Protein AF-A0A9P7AMD0-F1 (afdb_monomer_lite)

Radius of gyration: 16.4 Å; chains: 1; bounding box: 38×30×56 Å

Secondary structure (DSSP, 8-state):
-HHHHTT------BGGG----TTSTT---SPBHHHHHHHHH-TT-SSEE--SSSSS--------SS---SEEHHHHHHHHHHHHHHTTS----HHHHHHHHHHHHHHHHHHHHHTT-

Sequence (117 aa):
MTALNFGLRTFDASVGGLGGCPYSPGATGNVATEDVVYALTGDRLFGNIGEPYGNGEPAKTVQSRWDVGPVDLVRLAEIGEWVSGALGRETTSRAGKALLARRKREEERKRKEGAKL

pLDDT: mean 82.06, std 16.45, range [42.28, 97.5]

Foldseek 3Di:
DVVVVVVDDDDDFDQLQDDDDPVDPPGSHGHHPLQVCCVQFHPVDQAWAADPDDPPDDTPHDDTPDRPHTDGSQVSLVVSQVVQVVVVHGRPDPNSVVSVVVVVVVVVVVVVVVVVD

Structure (mmCIF, N/CA/C/O backbone):
data_AF-A0A9P7AMD0-F1
#
_entry.id   AF-A0A9P7AMD0-F1
#
loop_
_atom_site.group_PDB
_atom_site.id
_atom_site.type_symbol
_atom_site.label_atom_id
_atom_site.label_alt_id
_atom_site.label_comp_id
_atom_site.label_asym_id
_atom_site.label_entity_id
_atom_site.label_seq_id
_atom_site.pdbx_PDB_ins_code
_atom_site.Cartn_x
_atom_site.Cartn_y
_atom_site.Cartn_z
_atom_site.occupancy
_atom_site.B_iso_or_equiv
_atom_site.auth_seq_id
_atom_site.auth_comp_id
_atom_site.auth_asym_id
_atom_site.auth_atom_id
_atom_site.pdbx_PDB_model_num
ATOM 1 N N . MET A 1 1 ? 10.488 -9.091 -5.461 1.00 87.56 1 MET A N 1
ATOM 2 C CA . MET A 1 1 ? 11.772 -9.122 -4.720 1.00 87.56 1 MET A CA 1
ATOM 3 C C . MET A 1 1 ? 12.986 -9.360 -5.614 1.00 87.56 1 MET A C 1
ATOM 5 O O . MET A 1 1 ? 13.963 -8.657 -5.422 1.00 87.56 1 MET A O 1
ATOM 9 N N . THR A 1 2 ? 12.947 -10.264 -6.604 1.00 94.12 2 THR A N 1
ATOM 10 C CA . THR A 1 2 ? 14.081 -10.549 -7.516 1.00 94.12 2 THR A CA 1
ATOM 11 C C . THR A 1 2 ? 14.775 -9.299 -8.065 1.00 94.12 2 THR A C 1
ATOM 13 O O . THR A 1 2 ? 15.983 -9.169 -7.927 1.00 94.12 2 THR A O 1
ATOM 16 N N . ALA A 1 3 ? 14.014 -8.339 -8.594 1.00 93.81 3 ALA A N 1
ATOM 17 C CA . ALA A 1 3 ? 14.525 -7.068 -9.115 1.00 93.81 3 ALA A CA 1
ATOM 18 C C . ALA A 1 3 ? 15.422 -6.283 -8.130 1.00 93.81 3 ALA A C 1
ATOM 20 O O . ALA A 1 3 ? 16.434 -5.720 -8.540 1.00 93.81 3 ALA A O 1
ATOM 21 N N . LEU A 1 4 ? 15.111 -6.295 -6.827 1.00 91.56 4 LEU A N 1
ATOM 22 C CA . LEU A 1 4 ? 15.932 -5.630 -5.803 1.00 91.56 4 LEU A CA 1
ATOM 23 C C . LEU A 1 4 ? 17.331 -6.248 -5.708 1.00 91.56 4 LEU A C 1
ATOM 25 O O . LEU A 1 4 ? 18.311 -5.517 -5.544 1.00 91.56 4 LEU A O 1
ATOM 29 N N . ASN A 1 5 ? 17.426 -7.577 -5.841 1.00 91.88 5 ASN A N 1
ATOM 30 C CA . ASN A 1 5 ? 18.697 -8.308 -5.810 1.00 91.88 5 ASN A CA 1
ATOM 31 C C . ASN A 1 5 ? 19.586 -7.952 -7.009 1.00 91.88 5 ASN A C 1
ATOM 33 O O . ASN A 1 5 ? 20.803 -8.013 -6.898 1.00 91.88 5 ASN A O 1
ATOM 37 N N . PHE A 1 6 ? 18.981 -7.526 -8.121 1.00 96.38 6 PHE A N 1
ATOM 38 C CA . PHE A 1 6 ? 19.680 -7.024 -9.306 1.00 96.38 6 PHE A CA 1
ATOM 39 C C . PHE A 1 6 ? 19.987 -5.519 -9.245 1.00 96.38 6 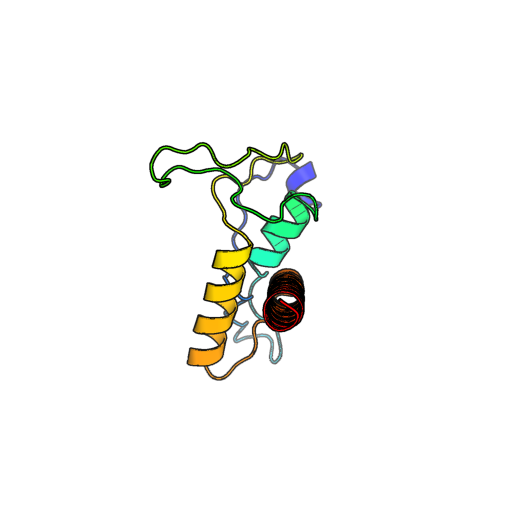PHE A C 1
ATOM 41 O O . PHE A 1 6 ? 20.389 -4.932 -10.242 1.00 96.38 6 PHE A O 1
ATOM 48 N N . GLY A 1 7 ? 19.807 -4.873 -8.090 1.00 93.75 7 GLY A N 1
ATOM 49 C CA . GLY A 1 7 ? 20.165 -3.465 -7.914 1.00 93.75 7 GLY A CA 1
ATOM 50 C C . GLY A 1 7 ? 19.087 -2.464 -8.336 1.00 93.75 7 GLY A C 1
ATOM 51 O O . GLY A 1 7 ? 19.307 -1.268 -8.182 1.00 93.75 7 GLY A O 1
ATOM 52 N N . LEU A 1 8 ? 17.910 -2.909 -8.792 1.00 94.44 8 LEU A N 1
ATOM 53 C CA . LEU A 1 8 ? 16.805 -1.998 -9.110 1.00 94.44 8 LEU A CA 1
ATOM 54 C C . LEU A 1 8 ? 16.251 -1.360 -7.827 1.00 94.44 8 LEU A C 1
ATOM 56 O O . LEU A 1 8 ? 16.108 -2.034 -6.801 1.00 94.44 8 LEU A O 1
ATOM 60 N N . ARG A 1 9 ? 15.981 -0.051 -7.872 1.00 90.56 9 ARG A N 1
ATOM 61 C CA . ARG A 1 9 ? 15.543 0.756 -6.712 1.00 90.56 9 ARG A CA 1
ATOM 62 C C . ARG A 1 9 ? 14.282 1.579 -6.956 1.00 90.56 9 ARG A C 1
ATOM 64 O O . ARG A 1 9 ? 13.716 2.089 -5.999 1.00 90.56 9 ARG A O 1
ATOM 71 N N . THR A 1 10 ? 13.821 1.656 -8.197 1.00 92.19 10 THR A N 1
ATOM 72 C CA . THR A 1 10 ? 12.601 2.373 -8.571 1.00 92.19 10 THR A CA 1
ATOM 73 C C . THR A 1 10 ? 11.564 1.361 -9.025 1.00 92.19 10 THR A C 1
ATOM 75 O O . THR A 1 10 ? 11.858 0.506 -9.861 1.00 92.19 10 THR A O 1
ATOM 78 N N . PHE A 1 11 ? 10.371 1.439 -8.441 1.00 92.50 11 PHE A N 1
ATOM 79 C CA . PHE A 1 11 ? 9.263 0.538 -8.720 1.00 92.50 11 PHE A CA 1
ATOM 80 C C . PHE A 1 11 ? 7.983 1.349 -8.826 1.00 92.50 11 PHE A C 1
ATOM 82 O O . PHE A 1 11 ? 7.651 2.091 -7.902 1.00 92.50 11 PHE A O 1
ATOM 89 N N . ASP A 1 12 ? 7.256 1.153 -9.917 1.00 95.31 12 ASP A N 1
ATOM 90 C CA . ASP A 1 12 ? 5.928 1.724 -10.064 1.00 95.31 12 ASP A CA 1
ATOM 91 C C . ASP A 1 12 ? 4.905 0.850 -9.340 1.00 95.31 12 ASP A C 1
ATOM 93 O O . ASP A 1 12 ? 4.938 -0.384 -9.389 1.00 95.31 12 ASP A O 1
ATOM 97 N N . ALA A 1 13 ? 3.986 1.514 -8.655 1.00 95.38 13 ALA A N 1
ATOM 98 C CA . ALA A 1 13 ? 2.887 0.905 -7.929 1.00 95.38 13 ALA A CA 1
ATOM 99 C C . ALA A 1 13 ? 1.681 1.848 -7.969 1.00 95.38 13 ALA A C 1
ATOM 101 O O . ALA A 1 13 ? 1.775 2.995 -8.415 1.00 95.38 13 ALA A O 1
ATOM 102 N N . SER A 1 14 ? 0.521 1.383 -7.522 1.00 96.56 14 SER A N 1
ATOM 103 C CA . SER A 1 14 ? -0.652 2.246 -7.385 1.00 96.56 14 SER A CA 1
ATOM 104 C C . SER A 1 14 ? -1.317 2.046 -6.039 1.00 96.56 14 SER A C 1
ATOM 106 O O . SER A 1 14 ? -1.437 0.920 -5.558 1.00 96.56 14 SER A O 1
ATOM 108 N N . VAL A 1 15 ? -1.779 3.144 -5.443 1.00 96.06 15 VAL A N 1
ATOM 109 C CA . VAL A 1 15 ? -2.515 3.112 -4.176 1.00 96.06 15 VAL A CA 1
ATOM 110 C C . VAL A 1 15 ? -3.720 2.179 -4.294 1.00 96.06 1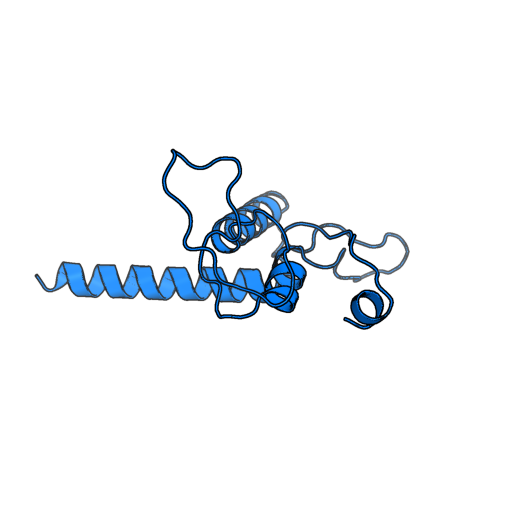5 VAL A C 1
ATOM 112 O O . VAL A 1 15 ? -4.363 2.141 -5.343 1.00 96.06 15 VAL A O 1
ATOM 115 N N . GLY A 1 16 ? -3.984 1.357 -3.280 1.00 95.56 16 GLY A N 1
ATOM 116 C CA . GLY A 1 16 ? -5.075 0.381 -3.280 1.00 95.56 16 GLY A CA 1
ATOM 117 C C . GLY A 1 16 ? -5.071 -0.619 -4.447 1.00 95.56 16 GLY A C 1
ATOM 118 O O . GLY A 1 16 ? -6.122 -1.191 -4.763 1.00 95.56 16 GLY A O 1
ATOM 119 N N . GLY A 1 17 ? -3.925 -0.777 -5.127 1.00 95.69 17 GLY A N 1
ATOM 120 C CA . GLY A 1 17 ? -3.781 -1.545 -6.366 1.00 95.69 17 GLY A CA 1
ATOM 121 C C . GLY A 1 17 ? -4.773 -1.105 -7.443 1.00 95.69 17 GLY A C 1
ATOM 122 O O . GLY A 1 17 ? -5.469 -1.926 -8.042 1.00 95.69 17 GLY A O 1
ATOM 123 N N . LEU A 1 18 ? -4.914 0.212 -7.617 1.00 93.62 18 LEU A N 1
ATOM 124 C CA . LEU A 1 18 ? -5.716 0.799 -8.685 1.00 93.62 18 LE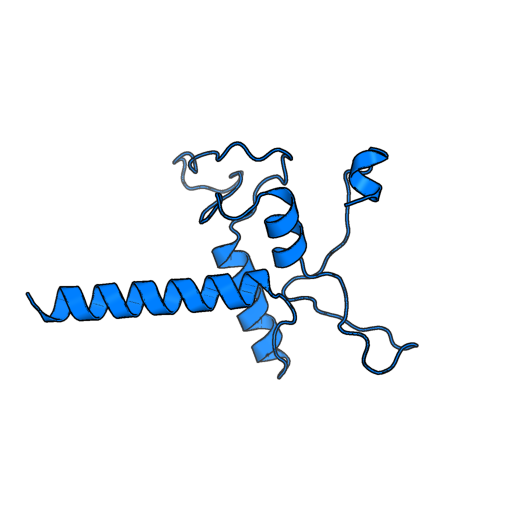U A CA 1
ATOM 125 C C . LEU A 1 18 ? -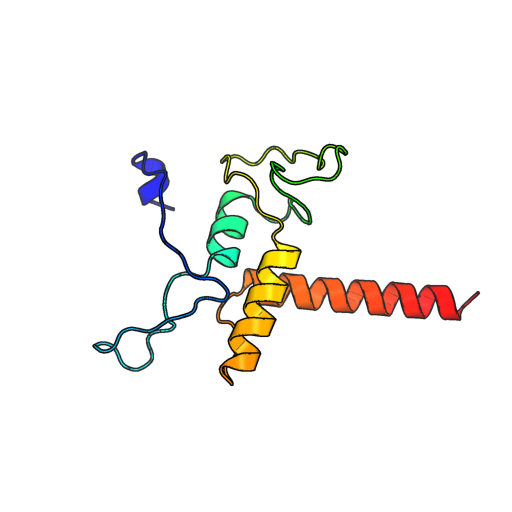5.211 0.402 -10.079 1.00 93.62 18 LEU A C 1
ATOM 127 O O . LEU A 1 18 ? -4.058 0.015 -10.283 1.00 93.62 18 LEU A O 1
ATOM 131 N N . GLY A 1 19 ? -6.108 0.555 -11.049 1.00 90.25 19 GLY A N 1
ATOM 132 C CA . GLY A 1 19 ? -5.867 0.242 -12.450 1.00 90.25 19 GLY A CA 1
ATOM 133 C C . GLY A 1 19 ? -6.404 -1.129 -12.853 1.00 90.25 19 GLY A C 1
ATOM 134 O O . GLY A 1 19 ? -7.221 -1.738 -12.166 1.00 90.25 19 GLY A O 1
ATOM 135 N N . GLY A 1 20 ? -5.948 -1.588 -14.011 1.00 87.50 20 GLY A N 1
ATOM 136 C CA . GLY A 1 20 ? -6.389 -2.807 -14.678 1.00 87.50 20 GLY A CA 1
ATOM 137 C C . GLY A 1 20 ? -5.666 -2.934 -16.013 1.00 87.50 20 GLY A C 1
ATOM 138 O O . GLY A 1 20 ? -5.091 -1.961 -16.503 1.00 87.50 20 GLY A O 1
ATOM 139 N N . CYS A 1 21 ? -5.683 -4.123 -16.607 1.00 87.62 21 CYS A N 1
ATOM 140 C CA . CYS A 1 21 ? -5.150 -4.314 -17.950 1.00 87.62 21 CYS A CA 1
ATOM 141 C C . CYS A 1 21 ? -6.316 -4.399 -18.943 1.00 87.62 21 CYS A C 1
ATOM 143 O O . CYS A 1 21 ? -7.111 -5.333 -18.830 1.00 87.62 21 CYS A O 1
ATOM 145 N N . PRO A 1 22 ? -6.420 -3.499 -19.940 1.00 89.06 22 PRO A N 1
ATOM 146 C CA . PRO A 1 22 ? -7.488 -3.571 -20.942 1.00 89.06 22 PRO A CA 1
ATOM 147 C C . PRO A 1 22 ? -7.412 -4.848 -21.794 1.00 89.06 22 PRO A C 1
ATOM 149 O O . PRO A 1 22 ? -8.404 -5.258 -22.386 1.00 89.06 22 PRO A O 1
ATOM 152 N N . TYR A 1 23 ? -6.245 -5.496 -21.826 1.00 90.88 23 TYR A N 1
ATOM 153 C CA . TYR A 1 23 ? -5.989 -6.711 -22.597 1.00 90.88 23 TYR A CA 1
ATOM 154 C C . TYR A 1 23 ? -6.128 -8.005 -21.782 1.00 90.88 23 TYR A C 1
ATOM 156 O O . TYR A 1 23 ? -6.065 -9.086 -22.359 1.00 90.88 23 TYR A O 1
ATOM 164 N N . SER A 1 24 ? -6.293 -7.923 -20.456 1.00 87.75 24 SER A N 1
ATOM 165 C CA . SER A 1 24 ? -6.419 -9.096 -19.582 1.00 87.75 24 SER A CA 1
ATOM 166 C C . SER A 1 24 ? -7.635 -8.941 -18.666 1.00 87.75 24 SER A C 1
ATOM 168 O O . SER A 1 24 ? -7.532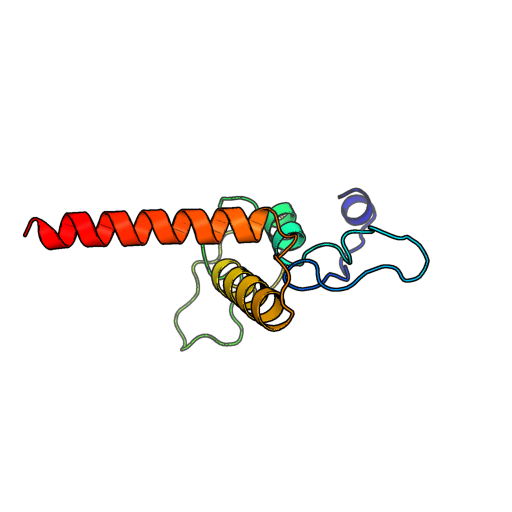 -8.345 -17.586 1.00 87.75 24 SER A O 1
ATOM 170 N N . PRO A 1 25 ? -8.808 -9.435 -19.105 1.00 84.25 25 PRO A N 1
ATOM 171 C CA . PRO A 1 25 ? -10.030 -9.389 -18.315 1.00 84.25 25 PRO A CA 1
ATOM 172 C C . PRO A 1 25 ? -9.827 -10.037 -16.941 1.00 84.25 25 PRO A C 1
ATOM 174 O O . PRO A 1 25 ? -9.372 -11.173 -16.839 1.00 84.25 25 PRO A O 1
ATOM 177 N N . GLY A 1 26 ? -10.161 -9.309 -15.876 1.00 80.00 26 GLY A N 1
ATOM 178 C CA . GLY A 1 26 ? -10.013 -9.787 -14.497 1.00 80.00 26 GLY A CA 1
ATOM 179 C C . GLY A 1 26 ? -8.627 -9.582 -13.875 1.00 80.00 26 GLY A C 1
ATOM 180 O O . GLY A 1 26 ? -8.434 -9.945 -12.715 1.00 80.00 26 GLY A O 1
ATOM 181 N N . ALA A 1 27 ? -7.669 -8.974 -14.584 1.00 82.06 27 ALA A N 1
ATOM 182 C CA . ALA A 1 27 ? -6.411 -8.561 -13.971 1.00 82.06 27 ALA A CA 1
ATOM 183 C C . ALA A 1 27 ? -6.670 -7.560 -12.832 1.00 82.06 27 ALA A C 1
ATOM 185 O O . ALA A 1 27 ? -7.387 -6.575 -12.999 1.00 82.06 27 ALA A O 1
ATOM 186 N N . THR A 1 28 ? -6.047 -7.794 -11.677 1.00 75.69 28 THR A N 1
ATOM 187 C CA . THR A 1 28 ? -6.309 -7.069 -10.420 1.00 75.69 28 THR A CA 1
ATOM 188 C C . THR A 1 28 ? -5.811 -5.620 -10.391 1.00 75.69 28 THR A C 1
ATOM 190 O O . THR A 1 28 ? -6.019 -4.941 -9.388 1.00 75.69 28 THR A O 1
ATOM 193 N N . GLY A 1 29 ? -5.161 -5.151 -11.460 1.00 81.69 29 GLY A N 1
ATOM 194 C CA . GLY A 1 29 ? -4.551 -3.825 -11.556 1.00 81.69 29 GLY A CA 1
ATOM 195 C C . GLY A 1 29 ? -3.041 -3.838 -11.350 1.00 81.69 29 GLY A C 1
ATOM 196 O O . GLY A 1 29 ? -2.385 -4.868 -11.528 1.00 81.69 29 GLY A O 1
ATOM 197 N N . ASN A 1 30 ? -2.496 -2.674 -11.000 1.00 94.44 30 ASN A N 1
ATOM 198 C CA . ASN A 1 30 ? -1.090 -2.541 -10.635 1.00 94.44 30 ASN A CA 1
ATOM 199 C C . ASN A 1 30 ? -0.819 -3.202 -9.278 1.00 94.44 30 ASN A C 1
ATOM 201 O O . ASN A 1 30 ? -1.731 -3.461 -8.488 1.00 94.44 30 ASN A O 1
ATOM 205 N N . VAL A 1 31 ? 0.459 -3.441 -8.978 1.00 95.12 31 VAL A N 1
ATOM 206 C CA . VAL A 1 31 ? 0.852 -3.816 -7.618 1.00 95.12 31 VAL A CA 1
ATOM 207 C C . VAL A 1 31 ? 0.468 -2.692 -6.650 1.00 95.12 31 VAL A C 1
ATOM 209 O O . VAL A 1 31 ? 0.675 -1.512 -6.942 1.00 95.12 31 VAL A O 1
ATOM 212 N N . ALA A 1 32 ? -0.119 -3.051 -5.508 1.00 96.06 32 ALA A N 1
ATOM 213 C CA . ALA A 1 32 ? -0.524 -2.073 -4.510 1.00 96.06 32 ALA A CA 1
ATOM 214 C C . ALA A 1 32 ? 0.700 -1.448 -3.826 1.00 96.06 32 ALA A C 1
ATOM 216 O O . ALA A 1 32 ? 1.578 -2.178 -3.356 1.00 96.06 32 ALA A O 1
ATOM 217 N N . THR A 1 33 ? 0.751 -0.117 -3.732 1.00 94.50 33 THR A N 1
ATOM 218 C CA . THR A 1 33 ? 1.861 0.598 -3.075 1.00 94.50 33 THR A CA 1
ATOM 219 C C . THR A 1 33 ? 2.028 0.151 -1.623 1.00 94.50 33 THR A C 1
ATOM 221 O O . THR A 1 33 ? 3.144 -0.079 -1.167 1.00 94.50 33 THR A O 1
ATOM 224 N N . GLU A 1 34 ? 0.923 -0.062 -0.915 1.00 93.75 34 GLU A N 1
ATOM 225 C CA . GLU A 1 34 ? 0.885 -0.569 0.454 1.00 93.75 34 GLU A CA 1
ATOM 226 C C . GLU A 1 34 ? 1.553 -1.946 0.573 1.00 93.75 34 GLU A C 1
ATOM 228 O O . GLU A 1 34 ? 2.319 -2.185 1.504 1.00 93.75 34 GLU A O 1
ATOM 233 N N . ASP A 1 35 ? 1.297 -2.847 -0.382 1.00 94.19 35 ASP A N 1
ATOM 234 C CA . ASP A 1 35 ? 1.881 -4.192 -0.396 1.00 94.19 35 ASP A CA 1
ATOM 235 C C . ASP A 1 35 ? 3.389 -4.132 -0.694 1.00 94.19 35 ASP A C 1
ATOM 237 O O . ASP A 1 35 ? 4.156 -4.897 -0.108 1.00 94.19 35 ASP A O 1
ATOM 241 N N . VAL A 1 36 ? 3.830 -3.219 -1.571 1.00 92.69 36 VAL A N 1
ATOM 242 C CA . VAL A 1 36 ? 5.259 -3.002 -1.864 1.00 92.69 36 VAL A CA 1
ATOM 243 C C . VAL A 1 36 ? 5.981 -2.462 -0.638 1.00 92.69 36 VAL A C 1
ATOM 245 O O . VAL A 1 36 ? 6.993 -3.029 -0.226 1.00 92.69 36 VAL A O 1
ATOM 248 N N . VAL A 1 37 ? 5.452 -1.398 -0.036 1.00 89.56 37 VAL A N 1
ATOM 249 C CA . VAL A 1 37 ? 6.046 -0.777 1.150 1.00 89.56 37 VAL A CA 1
ATOM 250 C C . VAL A 1 37 ? 6.097 -1.794 2.283 1.00 89.56 37 VAL A C 1
ATOM 252 O O . VAL A 1 37 ? 7.174 -2.032 2.823 1.00 89.56 37 VAL A O 1
ATOM 255 N N . TYR A 1 38 ? 4.992 -2.492 2.558 1.00 88.88 38 TYR A N 1
ATOM 256 C CA . TYR A 1 38 ? 4.956 -3.553 3.563 1.00 88.88 38 TYR A CA 1
ATOM 257 C C . TYR A 1 38 ? 5.969 -4.673 3.282 1.00 88.88 38 TYR A C 1
ATOM 259 O O . TYR A 1 38 ? 6.631 -5.147 4.200 1.00 88.88 38 TYR A O 1
ATOM 267 N N . ALA A 1 39 ? 6.144 -5.096 2.028 1.00 89.81 39 ALA A N 1
ATOM 268 C CA . ALA A 1 39 ? 7.122 -6.130 1.683 1.00 89.81 39 ALA A CA 1
ATOM 269 C C . ALA A 1 39 ? 8.580 -5.680 1.891 1.00 89.81 39 ALA A C 1
ATOM 271 O O . ALA A 1 39 ? 9.444 -6.506 2.196 1.00 89.81 39 ALA A O 1
ATOM 272 N N . LEU A 1 40 ? 8.865 -4.389 1.713 1.00 87.06 40 LEU A N 1
ATOM 273 C CA . LEU A 1 40 ? 10.202 -3.816 1.876 1.00 87.06 40 LEU A CA 1
ATOM 274 C C . LEU A 1 40 ? 10.540 -3.520 3.337 1.00 87.06 40 LEU A C 1
ATOM 276 O O . LEU A 1 40 ? 11.707 -3.610 3.726 1.00 87.06 40 LEU A O 1
ATOM 280 N N . THR A 1 41 ? 9.531 -3.197 4.143 1.00 80.38 41 THR A N 1
ATOM 281 C CA . THR A 1 41 ? 9.737 -2.678 5.493 1.00 80.38 41 THR A CA 1
ATOM 282 C C . THR A 1 41 ? 9.244 -3.589 6.616 1.00 80.38 41 THR A C 1
ATOM 284 O O . THR A 1 41 ? 9.788 -3.557 7.724 1.00 80.38 41 THR A O 1
ATOM 287 N N . GLY A 1 42 ? 8.311 -4.488 6.311 1.00 73.56 42 GLY A N 1
ATOM 288 C CA . GLY A 1 42 ? 7.759 -5.490 7.215 1.00 73.56 42 GLY A CA 1
ATOM 289 C C . GLY A 1 42 ? 6.796 -4.938 8.269 1.00 73.56 42 GLY A C 1
ATOM 290 O O . GLY A 1 42 ? 6.496 -3.752 8.342 1.00 73.56 42 GLY A O 1
ATOM 291 N N . ASP A 1 43 ? 6.349 -5.834 9.152 1.00 57.66 43 ASP A N 1
ATOM 292 C CA . ASP A 1 43 ? 5.406 -5.548 10.246 1.00 57.66 43 ASP A CA 1
ATOM 293 C C . ASP A 1 43 ? 5.969 -4.633 11.351 1.00 57.66 43 ASP A C 1
ATOM 295 O O . ASP A 1 43 ? 5.246 -4.149 12.216 1.00 57.66 43 ASP A O 1
ATOM 299 N N . ARG A 1 44 ? 7.283 -4.374 11.352 1.00 54.25 44 ARG A N 1
ATOM 300 C CA . ARG A 1 44 ? 7.932 -3.535 12.376 1.00 54.25 44 ARG A CA 1
ATOM 301 C C . ARG A 1 44 ? 7.603 -2.045 12.232 1.00 54.25 44 ARG A C 1
ATOM 303 O O . ARG A 1 44 ? 8.062 -1.250 13.045 1.00 54.25 44 ARG A O 1
ATOM 310 N N . LEU A 1 45 ? 6.812 -1.680 11.224 1.00 55.69 45 LEU A N 1
ATOM 311 C CA . LEU A 1 45 ? 6.554 -0.315 10.783 1.00 55.69 45 LEU A CA 1
ATOM 312 C C . LEU A 1 45 ? 5.067 0.053 10.808 1.00 55.69 45 LEU A C 1
ATOM 314 O O . LEU A 1 45 ? 4.507 0.576 9.849 1.00 55.69 45 LEU A O 1
ATOM 318 N N . PHE A 1 46 ? 4.425 -0.171 11.955 1.00 51.84 46 PHE A N 1
ATOM 319 C CA . PHE A 1 46 ? 3.178 0.522 12.290 1.00 51.84 46 PHE A CA 1
ATOM 320 C C . PHE A 1 46 ? 3.474 2.006 12.574 1.00 51.84 46 PHE A C 1
ATOM 322 O O . PHE A 1 46 ? 3.564 2.406 13.734 1.00 51.84 46 PHE A O 1
ATOM 329 N N . GLY A 1 47 ? 3.684 2.816 11.531 1.00 53.50 47 GLY A N 1
ATOM 330 C CA . GLY A 1 47 ? 3.907 4.259 11.660 1.00 53.50 47 GLY A CA 1
ATOM 331 C C . GLY A 1 47 ? 4.517 4.922 10.423 1.00 53.50 47 GLY A C 1
ATOM 332 O O . GLY A 1 47 ? 4.701 4.283 9.388 1.00 53.50 47 GLY A O 1
ATOM 333 N N . ASN A 1 48 ? 4.838 6.212 10.562 1.00 54.00 48 ASN A N 1
ATOM 334 C CA . ASN A 1 48 ? 5.564 7.004 9.569 1.00 54.00 48 ASN A CA 1
ATOM 335 C C . ASN A 1 48 ? 6.943 6.379 9.314 1.00 54.00 48 ASN A C 1
ATOM 337 O O . ASN A 1 48 ? 7.787 6.330 10.210 1.00 54.00 48 ASN A O 1
ATOM 341 N N . ILE A 1 49 ? 7.187 5.916 8.094 1.00 54.16 49 ILE A N 1
ATOM 342 C CA . ILE A 1 49 ? 8.533 5.646 7.590 1.00 54.16 49 ILE A CA 1
ATOM 343 C C . ILE A 1 49 ? 8.999 6.969 7.022 1.00 54.16 49 ILE A C 1
ATOM 345 O O . ILE A 1 49 ? 8.291 7.421 6.155 1.00 54.16 49 ILE A O 1
ATOM 349 N N . GLY A 1 50 ? 10.090 7.586 7.488 1.00 51.97 50 GLY A N 1
ATOM 350 C CA . GLY A 1 50 ? 10.631 8.845 6.942 1.00 51.97 50 GLY A CA 1
ATOM 351 C C . GLY A 1 50 ? 9.664 10.049 6.948 1.00 51.97 50 GLY A C 1
ATOM 352 O O . GLY A 1 50 ? 8.536 9.993 6.479 1.00 51.97 50 GLY A O 1
ATOM 353 N N . GLU A 1 51 ? 10.096 11.211 7.419 1.00 47.44 51 GLU A N 1
ATOM 354 C CA . GLU A 1 51 ? 9.342 12.457 7.210 1.00 47.44 51 GLU A CA 1
ATOM 355 C C . GLU A 1 51 ? 10.169 13.447 6.391 1.00 47.44 51 GLU A C 1
ATOM 357 O O . GLU A 1 51 ? 11.332 13.677 6.713 1.00 47.44 51 GLU A O 1
ATOM 362 N N . PRO A 1 52 ? 9.571 14.080 5.367 1.00 47.84 52 PRO A N 1
ATOM 363 C CA . PRO A 1 52 ? 9.992 15.391 4.894 1.00 47.84 52 PRO A CA 1
ATOM 364 C C . PRO A 1 52 ? 8.963 16.476 5.242 1.00 47.84 52 PRO A C 1
ATOM 366 O O . PRO A 1 52 ? 9.264 17.651 5.072 1.00 47.84 52 PRO A O 1
ATOM 369 N N . TYR A 1 53 ? 7.762 16.111 5.720 1.00 47.97 53 TYR A N 1
ATOM 370 C CA . TYR A 1 53 ? 6.647 17.041 5.972 1.00 47.97 53 TYR A CA 1
ATOM 371 C C . TYR A 1 53 ? 5.985 16.845 7.346 1.00 47.97 53 TYR A C 1
ATOM 373 O O . TYR A 1 53 ? 4.763 16.913 7.474 1.00 47.97 53 TYR A O 1
ATOM 381 N N . GLY A 1 54 ? 6.784 16.576 8.376 1.00 44.88 54 GLY A N 1
ATOM 382 C CA . GLY A 1 54 ? 6.324 16.620 9.759 1.00 44.88 54 GLY A CA 1
ATOM 383 C C . GLY A 1 54 ? 6.445 18.005 10.373 1.00 44.88 54 GLY A C 1
ATOM 384 O O . GLY A 1 54 ? 7.302 18.809 10.014 1.00 44.88 54 GLY A O 1
ATOM 385 N N . ASN A 1 55 ? 5.609 18.253 11.367 1.00 47.91 55 ASN A N 1
ATOM 386 C CA . ASN A 1 55 ? 5.572 19.407 12.264 1.00 47.91 55 ASN A CA 1
ATOM 387 C C . ASN A 1 55 ? 6.806 19.531 13.196 1.00 47.91 55 ASN A C 1
ATOM 389 O O . ASN A 1 55 ? 6.688 20.066 14.294 1.00 47.91 55 ASN A O 1
ATOM 393 N N . GLY A 1 56 ? 7.981 19.055 12.767 1.00 45.34 56 GLY A N 1
ATOM 394 C CA . GLY A 1 56 ? 9.254 19.168 13.489 1.00 45.34 56 GLY A CA 1
ATOM 395 C C . GLY A 1 56 ? 9.549 18.067 14.514 1.00 45.34 56 GLY A C 1
ATOM 396 O O . GLY A 1 56 ? 10.608 18.106 15.133 1.00 45.34 56 GLY A O 1
ATOM 397 N N . GLU A 1 57 ? 8.669 17.079 14.684 1.00 42.28 57 GLU A N 1
ATOM 398 C CA . GLU A 1 57 ? 8.880 15.949 15.599 1.00 42.28 57 GLU A CA 1
ATOM 399 C C . GLU A 1 57 ? 9.386 14.732 14.812 1.00 42.28 57 GLU A C 1
ATOM 401 O O . GLU A 1 57 ? 8.684 14.269 13.917 1.00 42.28 57 GLU A O 1
ATOM 406 N N . PRO A 1 58 ? 10.577 14.180 15.104 1.00 45.38 58 PRO A N 1
ATOM 407 C CA . PRO A 1 58 ? 11.121 13.073 14.331 1.00 45.38 58 PRO A CA 1
ATOM 408 C C . PRO A 1 58 ? 10.224 11.837 14.459 1.00 45.38 58 PRO A C 1
ATOM 410 O O . PRO A 1 58 ? 10.140 11.213 15.523 1.00 45.38 58 PRO A O 1
ATOM 413 N N . ALA A 1 59 ? 9.589 11.441 13.351 1.00 48.56 59 ALA A N 1
ATOM 414 C CA . ALA A 1 59 ? 9.018 10.108 13.212 1.00 48.56 59 ALA A CA 1
ATOM 415 C C . ALA A 1 59 ? 10.070 9.080 13.652 1.00 48.56 59 ALA A C 1
ATOM 417 O O . ALA A 1 59 ? 11.212 9.128 13.197 1.00 48.56 59 ALA A O 1
ATOM 418 N N . LYS A 1 60 ? 9.710 8.171 14.568 1.00 46.22 60 LYS A N 1
ATOM 419 C CA . LYS A 1 60 ? 10.613 7.117 15.051 1.00 46.22 60 LYS A CA 1
ATOM 420 C C . LYS A 1 60 ? 11.104 6.309 13.849 1.00 46.22 60 LYS A C 1
ATOM 422 O O . LYS A 1 60 ? 10.390 5.432 13.374 1.00 46.22 60 LYS A O 1
ATOM 427 N N . THR A 1 61 ? 12.304 6.617 13.359 1.00 50.34 61 THR A N 1
ATOM 428 C CA . THR A 1 61 ? 12.903 5.989 12.183 1.00 50.34 61 THR A CA 1
ATOM 429 C C . THR A 1 61 ? 13.108 4.511 12.468 1.00 50.34 61 THR A C 1
ATOM 431 O O . THR A 1 61 ? 14.090 4.112 13.094 1.00 50.34 61 THR A O 1
ATOM 434 N N . VAL A 1 62 ? 12.167 3.670 12.048 1.00 52.28 62 VAL A N 1
ATOM 435 C CA . VAL A 1 62 ? 12.385 2.230 12.120 1.00 52.28 62 VAL A CA 1
ATOM 436 C C . VAL A 1 62 ? 13.366 1.879 11.014 1.00 52.28 62 VAL A C 1
ATOM 438 O O . VAL A 1 62 ? 13.099 2.090 9.831 1.00 52.28 62 VAL A O 1
ATOM 441 N N . GLN A 1 63 ? 14.515 1.343 11.413 1.00 55.75 63 GLN A N 1
ATOM 442 C CA . GLN A 1 63 ? 15.505 0.800 10.494 1.00 55.75 63 GLN A CA 1
ATOM 443 C C . GLN A 1 63 ? 14.903 -0.413 9.778 1.00 55.75 63 GLN A C 1
ATOM 445 O O . GLN A 1 63 ? 14.871 -1.525 10.307 1.00 55.75 63 GLN A O 1
ATOM 450 N N . SER A 1 64 ? 14.385 -0.196 8.575 1.00 64.19 64 SER A N 1
ATOM 451 C CA . SER A 1 64 ? 14.096 -1.273 7.637 1.00 64.19 64 SER A CA 1
ATOM 452 C C . SER A 1 64 ? 15.355 -1.594 6.829 1.00 64.19 64 SER A C 1
ATOM 454 O O . SER A 1 64 ? 16.304 -0.813 6.767 1.00 64.19 64 SER A O 1
ATOM 456 N N . ARG A 1 65 ? 15.387 -2.781 6.213 1.00 71.62 65 ARG A N 1
ATOM 457 C CA . ARG A 1 65 ? 16.503 -3.193 5.345 1.00 71.62 65 ARG A CA 1
ATOM 458 C C . ARG A 1 65 ? 16.656 -2.274 4.126 1.00 71.62 65 ARG A C 1
ATOM 460 O O . ARG A 1 65 ? 17.744 -2.198 3.560 1.00 71.62 65 ARG A O 1
ATOM 467 N N . TRP A 1 66 ? 15.568 -1.629 3.714 1.00 78.94 66 TRP A N 1
ATOM 468 C CA . TRP A 1 66 ? 15.489 -0.797 2.524 1.00 78.94 66 TRP A CA 1
ATOM 469 C C . TRP A 1 66 ? 14.900 0.554 2.895 1.00 78.94 66 TRP A C 1
ATOM 471 O O . TRP A 1 66 ? 13.774 0.607 3.375 1.00 78.94 66 TRP A O 1
ATOM 481 N N . ASP A 1 67 ? 15.629 1.634 2.627 1.00 78.69 67 ASP A N 1
ATOM 482 C CA . ASP A 1 67 ? 15.055 2.971 2.723 1.00 78.69 67 ASP A CA 1
ATOM 483 C C . ASP A 1 67 ? 14.014 3.151 1.609 1.00 78.69 67 ASP A C 1
ATOM 485 O O . ASP A 1 67 ? 14.353 3.219 0.427 1.00 78.69 67 ASP A O 1
ATOM 489 N N . VAL A 1 68 ? 12.736 3.146 1.989 1.00 78.25 68 VAL A N 1
ATOM 490 C CA . VAL A 1 68 ? 11.601 3.395 1.085 1.00 78.25 68 VAL A CA 1
ATOM 491 C C . VAL A 1 68 ? 11.178 4.862 1.092 1.00 78.25 68 VAL A C 1
ATOM 493 O O . VAL A 1 68 ? 10.163 5.215 0.491 1.00 78.25 68 VAL A O 1
ATOM 496 N N . GLY A 1 69 ? 11.953 5.715 1.765 1.00 73.81 69 GLY A N 1
ATOM 497 C CA . GLY A 1 69 ? 11.638 7.113 1.941 1.00 73.81 69 GLY A CA 1
ATOM 498 C C . GLY A 1 69 ? 10.383 7.329 2.790 1.00 73.81 69 GLY A C 1
ATOM 499 O O . GLY A 1 69 ? 9.978 6.459 3.567 1.00 73.81 69 GLY A O 1
ATOM 500 N N . PRO A 1 70 ? 9.780 8.517 2.667 1.00 74.06 70 PRO A N 1
ATOM 501 C CA . PRO A 1 70 ? 8.731 8.943 3.558 1.00 74.06 70 PRO A CA 1
ATOM 502 C C . PRO A 1 70 ? 7.342 8.416 3.203 1.00 74.06 70 PRO A C 1
ATOM 504 O O . PRO A 1 70 ? 6.676 8.947 2.315 1.00 74.06 70 PRO A O 1
ATOM 507 N N . VAL A 1 71 ? 6.882 7.385 3.901 1.00 78.00 71 VAL A N 1
ATOM 508 C CA . VAL A 1 71 ? 5.563 6.784 3.742 1.00 78.00 71 VAL A CA 1
ATOM 509 C C . VAL A 1 71 ? 4.935 6.482 5.104 1.00 78.00 71 VAL A C 1
ATOM 511 O O . VAL A 1 71 ? 5.421 5.644 5.860 1.00 78.00 71 VAL A O 1
ATOM 514 N N . ASP A 1 72 ? 3.787 7.099 5.387 1.00 82.75 72 ASP A N 1
ATOM 515 C CA . ASP A 1 72 ? 2.868 6.629 6.429 1.00 82.75 72 ASP A CA 1
ATOM 516 C C . ASP A 1 72 ? 1.986 5.528 5.840 1.00 82.75 72 ASP A C 1
ATOM 518 O O . ASP A 1 72 ? 1.086 5.785 5.035 1.00 82.75 72 ASP A O 1
ATOM 522 N N . LEU A 1 73 ? 2.258 4.286 6.234 1.00 83.25 73 LEU A N 1
ATOM 523 C CA . LEU A 1 73 ? 1.571 3.130 5.676 1.00 83.25 73 LEU A CA 1
ATOM 524 C C . LEU A 1 73 ? 0.091 3.058 6.092 1.00 83.25 73 LEU A C 1
ATOM 526 O O . LEU A 1 73 ? -0.729 2.543 5.332 1.00 83.25 73 LEU A O 1
ATOM 530 N N . VAL A 1 74 ? -0.268 3.587 7.268 1.00 85.69 74 VAL A N 1
ATOM 531 C CA . VAL A 1 74 ? -1.663 3.610 7.730 1.00 85.69 74 VAL A CA 1
ATOM 532 C C . VAL A 1 74 ? -2.444 4.650 6.940 1.00 85.69 74 VAL A C 1
ATOM 534 O O . VAL A 1 74 ? -3.480 4.309 6.374 1.00 85.69 74 VAL A O 1
ATOM 537 N N . ARG A 1 75 ? -1.924 5.878 6.819 1.00 88.00 75 ARG A N 1
ATOM 538 C CA . ARG A 1 75 ? -2.561 6.912 5.984 1.00 88.00 75 ARG A CA 1
ATOM 539 C C . ARG A 1 75 ? -2.644 6.494 4.523 1.00 88.00 75 ARG A C 1
ATOM 541 O O . ARG A 1 75 ? -3.659 6.731 3.878 1.00 88.00 75 ARG A O 1
ATOM 548 N N . LEU A 1 76 ? -1.607 5.844 3.991 1.00 90.44 76 LEU A N 1
ATOM 549 C CA . LEU A 1 76 ? -1.637 5.327 2.625 1.00 90.44 76 LEU A CA 1
ATOM 550 C C . LEU A 1 76 ? -2.771 4.308 2.438 1.00 90.44 76 LEU A C 1
ATOM 552 O O . LEU A 1 76 ? -3.493 4.384 1.446 1.00 90.44 76 LEU A O 1
ATOM 556 N N . ALA A 1 77 ? -2.966 3.404 3.404 1.00 93.06 77 ALA A N 1
ATOM 557 C CA . ALA A 1 77 ? -4.069 2.449 3.374 1.00 93.06 77 ALA A CA 1
ATOM 558 C C . ALA A 1 77 ? -5.443 3.140 3.435 1.00 93.06 77 ALA A C 1
ATOM 560 O O . ALA A 1 77 ? -6.347 2.739 2.704 1.00 93.06 77 ALA A O 1
ATOM 561 N N . GLU A 1 78 ? -5.603 4.192 4.246 1.00 94.25 78 GLU A N 1
ATOM 562 C CA . GLU A 1 78 ? -6.840 4.990 4.290 1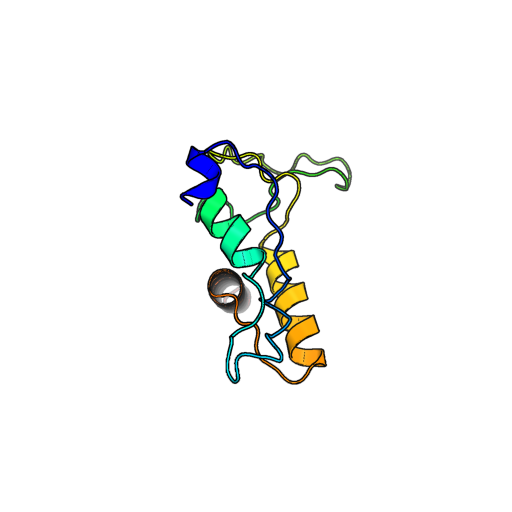.00 94.25 78 GLU A CA 1
ATOM 563 C C . GLU A 1 78 ? -7.139 5.665 2.955 1.00 94.25 78 GLU A C 1
ATOM 565 O O . GLU A 1 78 ? -8.276 5.637 2.488 1.00 94.25 78 GLU A O 1
ATOM 570 N N . ILE A 1 79 ? -6.118 6.245 2.316 1.00 95.75 79 ILE A N 1
ATOM 571 C CA . ILE A 1 79 ? -6.256 6.836 0.984 1.00 95.75 79 ILE A CA 1
ATOM 572 C C . ILE A 1 79 ? -6.682 5.754 -0.013 1.00 95.75 79 ILE A C 1
ATOM 574 O O . ILE A 1 79 ? -7.599 5.976 -0.803 1.00 95.75 79 ILE A O 1
ATOM 578 N N . GLY A 1 80 ? -6.067 4.570 0.035 1.00 96.00 80 GLY A N 1
ATOM 579 C CA . GLY A 1 80 ? -6.428 3.447 -0.831 1.00 96.00 80 GLY A CA 1
ATOM 580 C C . GLY A 1 80 ? -7.860 2.956 -0.636 1.00 96.00 80 GLY A C 1
ATOM 581 O O . GLY A 1 80 ? -8.544 2.675 -1.625 1.00 96.00 80 GLY A O 1
ATOM 582 N N . GLU A 1 81 ? -8.334 2.886 0.608 1.00 97.06 81 GLU A N 1
ATOM 583 C CA . GLU A 1 81 ? -9.728 2.567 0.932 1.00 97.06 81 GLU A CA 1
ATOM 584 C C . GLU A 1 81 ? -10.680 3.657 0.427 1.00 97.06 81 GLU A C 1
ATOM 586 O O . GLU A 1 81 ? -11.645 3.343 -0.272 1.00 97.06 81 GLU A O 1
ATOM 591 N N . TRP A 1 82 ? -10.376 4.929 0.696 1.00 97.50 82 TRP A N 1
ATOM 592 C CA . TRP A 1 82 ? -11.193 6.065 0.272 1.00 97.50 82 TRP A CA 1
ATOM 593 C C . TRP A 1 82 ? -11.328 6.152 -1.252 1.00 97.50 82 TRP A C 1
ATOM 595 O O . TRP A 1 82 ? -12.449 6.198 -1.761 1.00 97.50 82 TRP A O 1
ATOM 605 N N . VAL A 1 83 ? -10.214 6.124 -1.994 1.00 96.75 83 VAL A N 1
ATOM 606 C CA . VAL A 1 83 ? -10.249 6.209 -3.464 1.00 96.75 83 VAL A CA 1
ATOM 607 C C . VAL A 1 83 ? -10.971 5.002 -4.056 1.00 96.75 83 VAL A C 1
ATOM 609 O O . VAL A 1 83 ? -11.782 5.157 -4.965 1.00 96.75 83 VAL A O 1
ATOM 612 N N . SER A 1 84 ? -10.722 3.796 -3.537 1.00 95.50 84 SER A N 1
ATOM 613 C CA . SER A 1 84 ? -11.417 2.597 -4.018 1.00 95.50 84 SER A CA 1
ATOM 614 C C . SER A 1 84 ? -12.926 2.698 -3.779 1.00 95.50 84 SER A C 1
ATOM 616 O O . SER A 1 84 ? -13.703 2.453 -4.703 1.00 95.50 84 SER A O 1
ATOM 618 N N . GLY A 1 85 ? -13.338 3.148 -2.591 1.00 96.75 85 GLY A N 1
ATOM 619 C CA . GLY A 1 85 ? -14.741 3.381 -2.257 1.00 96.75 85 GLY A CA 1
ATOM 620 C C . GLY A 1 85 ? -15.400 4.426 -3.160 1.00 96.75 85 GLY A C 1
ATOM 621 O O . GLY A 1 85 ? -16.500 4.192 -3.657 1.00 96.75 85 GLY A O 1
ATOM 622 N N . ALA A 1 86 ? -14.707 5.529 -3.458 1.00 97.06 86 ALA A N 1
ATOM 623 C CA . ALA A 1 86 ? -15.181 6.547 -4.399 1.00 97.06 86 ALA A CA 1
ATOM 624 C C . ALA A 1 86 ? -15.377 6.001 -5.828 1.00 97.06 86 ALA A C 1
ATOM 626 O O . ALA A 1 86 ? -16.224 6.495 -6.567 1.00 97.06 86 ALA A O 1
ATOM 627 N N . LEU A 1 87 ? -14.630 4.959 -6.206 1.00 94.31 87 LEU A N 1
ATOM 628 C CA . LEU A 1 87 ? -14.754 4.255 -7.486 1.00 94.31 87 LEU A CA 1
ATOM 629 C C . LEU A 1 87 ? -15.724 3.061 -7.441 1.00 94.31 87 LEU A C 1
ATOM 631 O O . LEU A 1 87 ? -15.821 2.322 -8.419 1.00 94.31 87 LEU A O 1
ATOM 635 N N . GLY A 1 88 ? -16.414 2.833 -6.318 1.00 95.50 88 GLY A N 1
ATOM 636 C CA . GLY A 1 88 ? -17.335 1.705 -6.157 1.00 95.50 88 GLY A CA 1
ATOM 637 C C . GLY A 1 88 ? -16.651 0.334 -6.187 1.00 95.50 88 GLY A C 1
ATOM 638 O O . GLY A 1 88 ? -17.285 -0.658 -6.542 1.00 95.50 88 GLY A O 1
ATOM 639 N N . ARG A 1 89 ? -15.359 0.263 -5.839 1.00 92.50 89 ARG A N 1
ATOM 640 C CA . ARG A 1 89 ? -14.581 -0.983 -5.778 1.00 92.50 89 ARG A CA 1
ATOM 641 C C . ARG A 1 89 ? -13.949 -1.177 -4.406 1.00 92.50 89 ARG A C 1
ATOM 643 O O . ARG A 1 89 ? -13.786 -0.240 -3.631 1.00 92.50 89 ARG A O 1
ATOM 650 N N . GLU A 1 90 ? -13.490 -2.391 -4.138 1.00 93.06 90 GLU A N 1
ATOM 651 C CA . GLU A 1 90 ? -12.595 -2.634 -3.010 1.00 93.06 90 GLU A CA 1
ATOM 652 C C . GLU A 1 90 ? -11.131 -2.391 -3.388 1.00 93.06 90 GLU A C 1
ATOM 654 O O . GLU A 1 90 ? -10.715 -2.615 -4.528 1.00 93.06 90 GLU A O 1
ATOM 659 N N . THR A 1 91 ? -10.324 -2.002 -2.399 1.00 94.25 91 THR A N 1
ATOM 660 C CA . THR A 1 91 ? -8.862 -2.057 -2.519 1.00 94.25 91 THR A CA 1
ATOM 661 C C . THR A 1 91 ? -8.406 -3.501 -2.759 1.00 94.25 91 THR A C 1
ATOM 663 O O . THR A 1 91 ? -8.984 -4.448 -2.217 1.00 94.25 91 THR A O 1
ATOM 666 N N . THR A 1 92 ? -7.359 -3.699 -3.558 1.00 94.44 92 THR A N 1
ATOM 667 C CA . THR A 1 92 ? -6.722 -5.018 -3.738 1.00 94.44 92 THR A CA 1
ATOM 668 C C . THR A 1 92 ? -5.514 -5.209 -2.824 1.00 94.44 92 THR A C 1
ATOM 670 O O . THR A 1 92 ? -4.968 -6.310 -2.757 1.00 94.44 92 THR A O 1
ATOM 673 N N . SER A 1 93 ? -5.126 -4.177 -2.064 1.00 95.62 93 SER A N 1
ATOM 674 C CA . SER A 1 93 ? -4.025 -4.282 -1.111 1.00 95.62 93 SER A CA 1
ATOM 675 C C . SER A 1 93 ? -4.367 -5.226 0.041 1.00 95.62 93 SER A C 1
ATOM 677 O O . SER A 1 93 ? -5.318 -5.007 0.797 1.00 95.62 93 SER A O 1
ATOM 679 N N . ARG A 1 94 ? -3.534 -6.251 0.229 1.00 94.75 94 ARG A N 1
ATOM 680 C CA . ARG A 1 94 ? -3.626 -7.149 1.387 1.00 94.75 94 ARG A CA 1
ATOM 681 C C . ARG A 1 94 ? -3.093 -6.474 2.644 1.00 94.75 94 ARG A C 1
ATOM 683 O O . ARG A 1 94 ? -3.712 -6.598 3.700 1.00 94.75 94 ARG A O 1
ATOM 690 N N . ALA A 1 95 ? -1.980 -5.749 2.525 1.00 92.62 95 ALA A N 1
ATOM 691 C CA . ALA A 1 95 ? -1.390 -5.014 3.636 1.00 92.62 95 ALA A CA 1
ATOM 692 C C . ALA A 1 95 ? -2.346 -3.920 4.134 1.00 92.62 95 ALA A C 1
ATOM 694 O O . ALA A 1 95 ? -2.663 -3.880 5.319 1.00 92.62 95 ALA A O 1
ATOM 695 N N . GLY A 1 96 ? -2.896 -3.110 3.226 1.00 93.00 96 GLY A N 1
ATOM 696 C CA . GLY A 1 96 ? -3.856 -2.054 3.539 1.00 93.00 96 GLY A CA 1
ATOM 697 C C . GLY A 1 96 ? -5.095 -2.578 4.267 1.00 93.00 96 GLY A C 1
ATOM 698 O O . GLY A 1 96 ? -5.421 -2.090 5.349 1.00 93.00 96 GLY A O 1
ATOM 699 N N . LYS A 1 97 ? -5.728 -3.648 3.756 1.00 95.00 97 LYS A N 1
ATOM 700 C CA . LYS A 1 97 ? -6.865 -4.302 4.439 1.00 95.00 97 LYS A CA 1
ATOM 701 C C . LYS A 1 97 ? -6.500 -4.764 5.851 1.00 95.00 97 LYS A C 1
ATOM 703 O O . LYS A 1 97 ? -7.253 -4.525 6.795 1.00 95.00 97 LYS A O 1
ATOM 708 N N . ALA A 1 98 ? -5.349 -5.418 6.012 1.00 92.44 98 ALA A N 1
ATOM 709 C CA . ALA A 1 98 ? -4.901 -5.911 7.312 1.00 92.44 98 ALA A CA 1
ATOM 710 C C . ALA A 1 98 ? -4.640 -4.773 8.315 1.00 92.44 98 ALA A C 1
ATOM 712 O O . ALA A 1 98 ? -5.026 -4.887 9.484 1.00 92.44 98 ALA A O 1
ATOM 713 N N . LEU A 1 99 ? -4.033 -3.674 7.859 1.00 88.31 99 LEU A N 1
ATOM 714 C CA . LEU A 1 99 ? -3.727 -2.494 8.669 1.00 88.31 99 LEU A CA 1
ATOM 715 C C . LEU A 1 99 ? -4.995 -1.800 9.165 1.00 88.31 99 LEU A C 1
ATOM 717 O O . LEU A 1 99 ? -5.148 -1.590 10.370 1.00 88.31 99 LEU A O 1
ATOM 721 N N . LEU A 1 100 ? -5.936 -1.516 8.265 1.00 91.12 100 LEU A N 1
ATOM 722 C CA . LEU A 1 100 ? -7.199 -0.862 8.613 1.00 91.12 100 LEU A CA 1
ATOM 723 C C . LEU A 1 100 ? -8.047 -1.735 9.542 1.00 91.12 100 LEU A C 1
ATOM 725 O O . LEU A 1 100 ? -8.569 -1.257 10.553 1.00 91.12 100 LEU A O 1
ATOM 729 N N . ALA A 1 101 ? -8.103 -3.044 9.276 1.00 91.69 101 ALA A N 1
ATOM 730 C CA . ALA A 1 101 ? -8.785 -3.989 10.152 1.00 91.69 101 ALA A CA 1
ATOM 731 C C . ALA A 1 101 ? -8.162 -4.024 11.556 1.00 91.69 101 ALA A C 1
ATOM 733 O O . ALA A 1 101 ? -8.882 -4.131 12.551 1.00 91.69 101 ALA A O 1
ATOM 734 N N . ARG A 1 102 ? -6.830 -3.937 11.666 1.00 86.56 102 ARG A N 1
ATOM 735 C CA . ARG A 1 102 ? -6.145 -3.866 12.963 1.00 86.56 102 ARG A CA 1
ATOM 736 C C . ARG A 1 102 ? -6.457 -2.568 13.696 1.00 86.56 102 ARG A C 1
ATOM 738 O O . ARG A 1 102 ? -6.815 -2.639 14.870 1.00 86.56 102 ARG A O 1
ATOM 745 N N . ARG A 1 103 ? -6.377 -1.423 13.017 1.00 84.38 103 ARG A N 1
ATOM 746 C CA . ARG A 1 103 ? -6.687 -0.119 13.612 1.00 84.38 103 ARG A CA 1
ATOM 747 C C . ARG A 1 103 ? -8.098 -0.089 14.192 1.00 84.38 103 ARG A C 1
ATOM 749 O O . ARG A 1 103 ? -8.267 0.256 15.358 1.00 84.38 103 ARG A O 1
ATOM 756 N N . LYS A 1 104 ? -9.085 -0.557 13.424 1.00 89.25 104 LYS A N 1
ATOM 757 C CA . LYS A 1 104 ? -10.477 -0.645 13.878 1.00 89.25 104 LYS A CA 1
ATOM 758 C C . LYS A 1 104 ? -10.614 -1.467 15.166 1.00 89.25 104 LYS A C 1
ATOM 760 O O . LYS A 1 104 ? -11.285 -1.043 16.103 1.00 89.25 104 LYS A O 1
ATOM 765 N N . ARG A 1 105 ? -9.923 -2.613 15.265 1.00 89.25 105 ARG A N 1
ATOM 766 C CA . ARG A 1 105 ? -9.903 -3.433 16.496 1.00 89.25 105 ARG A CA 1
ATOM 767 C C . ARG A 1 105 ? -9.284 -2.694 17.686 1.00 89.25 105 ARG A C 1
ATOM 769 O O . ARG A 1 105 ? -9.756 -2.846 18.810 1.00 89.25 105 ARG A O 1
ATOM 776 N N . GLU A 1 106 ? -8.220 -1.925 17.463 1.00 85.81 106 GLU A N 1
ATOM 777 C CA . GLU A 1 106 ? -7.552 -1.151 18.516 1.00 85.81 106 GLU A CA 1
ATOM 778 C C . GLU A 1 106 ? -8.424 0.008 19.018 1.00 85.81 106 GLU A C 1
ATOM 780 O O . GLU A 1 106 ? -8.516 0.220 20.226 1.00 85.81 106 GLU A O 1
ATOM 785 N N . GLU A 1 107 ? -9.111 0.714 18.120 1.00 87.50 107 GLU A N 1
ATOM 786 C CA . GLU A 1 107 ? -10.081 1.762 18.460 1.00 87.50 107 GLU A CA 1
ATOM 787 C C . GLU A 1 107 ? -11.269 1.202 19.246 1.00 87.50 107 GLU A C 1
ATOM 789 O O . GLU A 1 107 ? -11.645 1.741 20.288 1.00 87.50 107 GLU A O 1
ATOM 794 N N . GLU A 1 108 ? -11.826 0.071 18.804 1.00 91.50 108 GLU A N 1
ATOM 795 C CA . GLU A 1 108 ? -12.900 -0.616 19.521 1.00 91.50 108 GLU A CA 1
ATOM 796 C C . GLU A 1 108 ? -12.464 -1.062 20.921 1.00 91.50 108 GLU A C 1
ATOM 798 O O . GLU A 1 108 ? -13.249 -0.955 21.869 1.00 91.50 108 GLU A O 1
ATOM 803 N N . ARG A 1 109 ? -11.221 -1.544 21.072 1.00 90.06 109 ARG A N 1
ATOM 804 C CA . ARG A 1 109 ? -10.651 -1.911 22.375 1.00 90.06 109 ARG A CA 1
ATOM 805 C C . ARG A 1 109 ? -10.529 -0.688 23.284 1.00 90.06 109 ARG A C 1
ATOM 807 O O . ARG A 1 109 ? -11.058 -0.728 24.391 1.00 90.06 109 ARG A O 1
ATOM 814 N N . LYS A 1 110 ? -9.944 0.410 22.791 1.00 89.06 110 LYS A N 1
ATOM 815 C CA . LYS A 1 110 ? -9.818 1.674 23.539 1.00 89.06 110 LYS A CA 1
ATOM 816 C C . LYS A 1 110 ? -11.179 2.227 23.963 1.00 89.06 110 LYS A C 1
ATOM 818 O O . LYS A 1 110 ? -11.340 2.650 25.101 1.00 89.06 110 LYS A O 1
ATOM 823 N N . ARG A 1 111 ? -12.187 2.171 23.084 1.00 91.38 111 ARG A N 1
ATOM 824 C CA . ARG A 1 111 ? -13.560 2.599 23.403 1.00 91.38 111 ARG A CA 1
ATOM 825 C C . ARG A 1 111 ? -14.170 1.766 24.532 1.00 91.38 111 ARG A C 1
ATOM 827 O O . ARG A 1 111 ? -14.814 2.318 25.416 1.00 91.38 111 ARG A O 1
ATOM 834 N N . LYS A 1 112 ? -13.972 0.443 24.511 1.00 90.12 112 LYS A N 1
ATOM 835 C CA . LYS A 1 112 ? -14.450 -0.462 25.571 1.00 90.12 112 LYS A CA 1
ATOM 836 C C . LYS A 1 112 ? -13.724 -0.243 26.900 1.00 90.12 112 LYS A C 1
ATOM 838 O O . LYS A 1 112 ? -14.342 -0.417 27.941 1.00 90.12 112 LYS A O 1
ATOM 843 N N . GLU A 1 113 ? -12.439 0.096 26.869 1.00 90.25 113 GLU A N 1
ATOM 844 C CA . GLU A 1 113 ? -11.647 0.425 28.062 1.00 90.25 113 GLU A CA 1
ATOM 845 C C . GLU A 1 113 ? -12.074 1.771 28.661 1.00 90.25 113 GLU A C 1
ATOM 847 O O . GLU A 1 113 ? -12.311 1.848 29.861 1.00 90.25 113 GLU A O 1
ATOM 852 N N . GLY A 1 114 ? -12.270 2.798 27.828 1.00 84.88 114 GLY A N 1
ATOM 853 C CA . GLY A 1 114 ? -12.748 4.112 28.266 1.00 84.88 114 GLY A CA 1
ATOM 854 C C . GLY A 1 114 ? -14.181 4.108 28.804 1.00 84.88 114 GLY A C 1
ATOM 855 O O . GLY A 1 114 ? -14.484 4.868 29.707 1.00 84.88 114 GLY A O 1
ATOM 856 N N . ALA A 1 115 ? -15.050 3.225 28.302 1.00 80.56 115 ALA A N 1
ATOM 857 C CA . ALA A 1 115 ? -16.423 3.073 28.798 1.00 80.56 115 ALA A CA 1
ATOM 858 C C . ALA A 1 115 ? -16.534 2.300 30.131 1.00 80.56 115 ALA A C 1
ATOM 860 O O . ALA A 1 115 ? -17.637 2.152 30.652 1.00 80.56 115 ALA A O 1
ATOM 861 N N . LYS A 1 116 ? -15.426 1.743 30.644 1.00 77.00 116 LYS A N 1
ATOM 862 C CA . LYS A 1 116 ? -15.361 1.043 31.941 1.00 77.00 116 LYS A CA 1
ATOM 863 C C . LYS A 1 116 ? -14.874 1.935 33.094 1.00 77.00 116 LYS A C 1
ATOM 865 O O . LYS A 1 116 ? -14.860 1.456 34.227 1.00 77.00 116 LYS A O 1
ATOM 870 N N . LEU A 1 117 ? -14.444 3.163 32.797 1.00 58.06 117 LEU A N 1
ATOM 871 C CA . LEU A 1 117 ? -14.060 4.211 33.751 1.00 58.06 117 LEU A CA 1
ATOM 872 C C . LEU A 1 117 ? -15.260 5.117 34.039 1.00 58.06 117 LEU A C 1
ATOM 874 O O . LEU A 1 117 ? -15.356 5.576 35.196 1.00 58.06 117 LEU A O 1
#

InterPro domains:
  IPR000891 Pyruvate carboxyltransferase [PS50991] (1-49)
  IPR013785 Aldolase-type TIM barrel [G3DSA:3.20.20.70] (1-103)
  IPR043594 HMG-CoA lyase [PTHR42738] (1-107)

Organism: NCBI:txid48587